Protein AF-A0A6V6YM32-F1 (afdb_monomer)

Sequence (120 aa):
MNELIIFIESRFANYLTAPFQIVESKTTSPIVMNGFSGKVLCKLSTDQTALILRASDELKILISKSMNYLFKTIVPFLSTPNKADLSYNAMRSKAYVFEERDKQIAIETLERMIKQIKEY

Organism: NCBI:txid2654844

Solvent-accessible surface area (backbone atoms only — not comparable to full-atom values): 7426 Å² total; per-residue (Å²): 136,58,68,68,54,54,52,50,49,70,75,38,51,83,63,71,75,47,86,80,78,80,78,79,88,79,77,95,68,78,88,74,83,76,72,90,77,89,45,48,76,38,88,54,52,68,59,33,46,27,44,54,56,49,52,34,41,76,70,56,76,47,82,63,99,38,72,69,54,44,36,65,66,51,32,79,45,32,24,31,96,91,38,74,78,54,56,40,68,62,31,54,63,41,52,76,61,77,54,70,67,44,50,52,54,42,49,58,50,49,52,51,49,54,52,53,62,75,71,108

Secondary structure (DSSP, 8-state):
--HHHHHHHHHHHHHHTS----------------S----EE-SS-HHHHHHHHHHHHHTTSS--S-HHHHHHHHGGGEEBTTBSS--HHHHHHHTTS--HHHHHHHHHHHHHHHHHHHH-

Structure (mmCIF, N/CA/C/O backbone):
data_AF-A0A6V6YM32-F1
#
_entry.id   AF-A0A6V6YM32-F1
#
loop_
_atom_site.group_PDB
_atom_site.id
_atom_site.type_symbol
_atom_site.label_atom_id
_atom_site.label_alt_id
_atom_site.label_comp_id
_atom_site.label_asym_id
_atom_site.label_entity_id
_atom_site.label_seq_id
_atom_site.pdbx_PDB_ins_code
_atom_site.Cartn_x
_atom_site.Cartn_y
_atom_site.Cartn_z
_atom_site.occupancy
_atom_site.B_iso_or_equiv
_atom_site.auth_seq_id
_atom_site.auth_comp_id
_atom_site.auth_asym_id
_atom_site.auth_atom_id
_atom_site.pdbx_PDB_model_num
ATOM 1 N N . MET A 1 1 ? 39.044 17.126 -35.100 1.00 56.81 1 MET A N 1
ATOM 2 C CA . MET A 1 1 ? 37.573 17.288 -35.046 1.00 56.81 1 MET A CA 1
ATOM 3 C C . MET A 1 1 ? 36.809 16.076 -35.609 1.00 56.81 1 MET A C 1
ATOM 5 O O . MET A 1 1 ? 35.599 16.053 -35.462 1.00 56.81 1 MET A O 1
ATOM 9 N N . ASN A 1 2 ? 37.472 15.043 -36.168 1.00 66.31 2 ASN A N 1
ATOM 10 C CA . ASN A 1 2 ? 36.781 13.897 -36.796 1.00 66.31 2 ASN A CA 1
ATOM 11 C C . ASN A 1 2 ? 36.820 12.589 -35.982 1.00 66.31 2 ASN A C 1
ATOM 13 O O . ASN A 1 2 ? 35.934 11.761 -36.149 1.00 66.31 2 ASN A O 1
ATOM 17 N N . GLU A 1 3 ? 37.786 12.390 -35.078 1.00 75.25 3 GLU A N 1
ATOM 18 C CA . GLU A 1 3 ? 37.897 11.118 -34.335 1.00 75.25 3 GLU A CA 1
ATOM 19 C C . GLU A 1 3 ? 36.736 10.870 -33.368 1.00 75.25 3 GLU A C 1
ATOM 21 O O . GLU A 1 3 ? 36.271 9.742 -33.228 1.00 75.25 3 GLU A O 1
ATOM 26 N N . LEU A 1 4 ? 36.218 11.931 -32.744 1.00 65.94 4 LEU A N 1
ATOM 27 C CA . LEU A 1 4 ? 35.073 11.827 -31.841 1.00 65.94 4 LEU A CA 1
ATOM 28 C C . LEU A 1 4 ? 33.800 11.404 -32.586 1.00 65.94 4 LEU A C 1
ATOM 30 O O . LEU A 1 4 ? 33.014 10.619 -32.064 1.00 65.94 4 LEU A O 1
ATOM 34 N N . ILE A 1 5 ? 33.621 11.901 -33.812 1.00 73.94 5 ILE A N 1
ATOM 35 C CA . ILE A 1 5 ? 32.472 11.571 -34.661 1.00 73.94 5 ILE A CA 1
ATOM 36 C C . ILE A 1 5 ? 32.548 10.094 -35.061 1.00 73.94 5 ILE A C 1
ATOM 38 O O . ILE A 1 5 ? 31.604 9.348 -34.819 1.00 73.94 5 ILE A O 1
ATOM 42 N N . ILE A 1 6 ? 33.715 9.646 -35.534 1.00 74.81 6 ILE A N 1
ATOM 43 C CA . ILE A 1 6 ? 33.951 8.249 -35.930 1.00 74.81 6 ILE A CA 1
ATOM 44 C C . ILE A 1 6 ? 33.758 7.290 -34.741 1.00 74.81 6 ILE A C 1
ATOM 46 O O . ILE A 1 6 ? 33.180 6.212 -34.889 1.00 74.81 6 ILE A O 1
ATOM 50 N N . PHE A 1 7 ? 34.201 7.678 -33.541 1.00 76.81 7 PHE A N 1
ATOM 51 C CA . PHE A 1 7 ? 34.021 6.876 -32.330 1.00 76.81 7 PHE A CA 1
ATOM 52 C C . PHE A 1 7 ? 32.543 6.711 -31.945 1.00 76.81 7 PHE A C 1
ATOM 54 O O . PHE A 1 7 ? 32.115 5.613 -31.582 1.00 76.81 7 PHE A O 1
ATOM 61 N N . ILE A 1 8 ? 31.758 7.788 -32.030 1.00 73.31 8 ILE A N 1
ATOM 62 C CA . ILE A 1 8 ? 30.325 7.753 -31.721 1.00 73.31 8 ILE A CA 1
ATOM 63 C C . ILE A 1 8 ? 29.581 6.915 -32.767 1.00 73.31 8 ILE A C 1
ATOM 65 O O . ILE A 1 8 ? 28.800 6.040 -32.396 1.00 73.31 8 ILE A O 1
ATOM 69 N N . GLU A 1 9 ? 29.863 7.109 -34.054 1.00 73.38 9 GLU A N 1
ATOM 70 C CA . GLU A 1 9 ? 29.227 6.344 -35.132 1.00 73.38 9 GLU A CA 1
ATOM 71 C C . GLU A 1 9 ? 29.532 4.844 -35.028 1.00 73.38 9 GLU A C 1
ATOM 73 O O . GLU A 1 9 ? 28.616 4.030 -35.099 1.00 73.38 9 GLU A O 1
ATOM 78 N N . SER A 1 10 ? 30.786 4.466 -34.755 1.00 74.94 10 SER A N 1
ATOM 79 C CA . SER A 1 10 ? 31.189 3.059 -34.607 1.00 74.94 10 SER A CA 1
ATOM 80 C C . SER A 1 10 ? 30.539 2.382 -33.394 1.00 74.94 10 SER A C 1
ATOM 82 O O . SER A 1 10 ? 30.044 1.257 -33.482 1.00 74.94 10 SER A O 1
ATOM 84 N N . ARG A 1 11 ? 30.478 3.079 -32.251 1.00 72.19 11 ARG A N 1
ATOM 85 C CA . ARG A 1 11 ? 29.926 2.515 -31.012 1.00 72.19 11 ARG A CA 1
ATOM 86 C C . ARG A 1 11 ? 28.399 2.446 -31.015 1.00 72.19 11 ARG A C 1
ATOM 88 O O . ARG A 1 11 ? 27.837 1.579 -30.345 1.00 72.19 11 ARG A O 1
ATOM 95 N N . PHE A 1 12 ? 27.739 3.347 -31.743 1.00 66.62 12 PHE A N 1
ATOM 96 C CA . PHE A 1 12 ? 26.287 3.505 -31.701 1.00 66.62 12 PHE A CA 1
ATOM 97 C C . PHE A 1 12 ? 25.571 3.252 -33.037 1.00 66.62 12 PHE A C 1
ATOM 99 O O . PHE A 1 12 ? 24.367 3.482 -33.114 1.00 66.62 12 PHE A O 1
ATOM 106 N N . ALA A 1 13 ? 26.245 2.707 -34.058 1.00 65.12 13 ALA A N 1
ATOM 107 C CA . ALA A 1 13 ? 25.659 2.398 -35.374 1.00 65.12 13 ALA A CA 1
ATOM 108 C C . ALA A 1 13 ? 24.319 1.634 -35.297 1.00 65.12 13 ALA A C 1
ATOM 110 O O . ALA A 1 13 ? 23.372 1.943 -36.021 1.00 65.12 13 ALA A O 1
ATOM 111 N N . ASN A 1 14 ? 24.209 0.691 -34.356 1.00 59.03 14 ASN A N 1
ATOM 112 C CA . ASN A 1 14 ? 22.999 -0.116 -34.141 1.00 59.03 14 ASN A CA 1
ATOM 113 C C . ASN A 1 14 ? 21.853 0.645 -33.444 1.00 59.03 14 ASN A C 1
ATOM 115 O O . ASN A 1 14 ? 20.725 0.164 -33.419 1.00 59.03 14 ASN A O 1
ATOM 119 N N . TYR A 1 15 ? 22.131 1.812 -32.859 1.00 56.91 15 TYR A N 1
ATOM 120 C CA . TYR A 1 15 ? 21.138 2.673 -32.208 1.00 56.91 15 TYR A CA 1
ATOM 121 C C . TYR A 1 15 ? 20.629 3.779 -33.140 1.00 56.91 15 TYR A C 1
ATOM 123 O O . TYR A 1 15 ? 19.532 4.285 -32.932 1.00 56.91 15 TYR A O 1
ATOM 131 N N . LEU A 1 16 ? 21.399 4.139 -34.174 1.00 56.22 16 LEU A N 1
ATOM 132 C CA . LEU A 1 16 ? 21.034 5.169 -35.156 1.00 56.22 16 LEU A CA 1
ATOM 133 C C . LEU A 1 16 ? 20.082 4.654 -36.250 1.00 56.22 16 LEU A C 1
ATOM 135 O O . LEU A 1 16 ? 19.459 5.447 -36.948 1.00 56.22 16 LEU A O 1
ATOM 139 N N . THR A 1 17 ? 19.956 3.333 -36.398 1.00 55.72 17 THR A N 1
ATOM 140 C CA . THR A 1 17 ? 19.031 2.671 -37.337 1.00 55.72 17 THR A CA 1
ATOM 141 C C . THR A 1 17 ? 17.643 2.413 -36.744 1.00 55.72 17 THR A C 1
ATOM 143 O O . THR A 1 17 ? 16.725 2.041 -37.474 1.00 55.72 17 THR A O 1
ATOM 146 N N . ALA A 1 18 ? 17.457 2.635 -35.440 1.00 54.19 18 ALA A N 1
ATOM 147 C CA . ALA A 1 18 ? 16.142 2.597 -34.818 1.00 54.19 18 ALA A CA 1
ATOM 148 C C . ALA A 1 18 ? 15.434 3.949 -35.037 1.00 54.19 18 ALA A C 1
ATOM 150 O O . ALA A 1 18 ? 16.043 4.991 -34.787 1.00 54.19 18 ALA A O 1
ATOM 151 N N . PRO A 1 19 ? 14.164 3.978 -35.483 1.00 41.19 19 PRO A N 1
ATOM 152 C CA . PRO A 1 19 ? 13.439 5.230 -35.653 1.00 41.19 19 PRO A CA 1
ATOM 153 C C . PRO A 1 19 ? 13.352 5.962 -34.309 1.00 41.19 19 PRO A C 1
ATOM 155 O O . PRO A 1 19 ? 12.727 5.491 -33.358 1.00 41.19 19 PRO A O 1
ATOM 158 N N . PHE A 1 20 ? 14.010 7.116 -34.234 1.00 43.19 20 PHE A N 1
ATOM 159 C CA . PHE A 1 20 ? 14.020 7.974 -33.059 1.00 43.19 20 PHE A CA 1
ATOM 160 C C . PHE A 1 20 ? 12.633 8.604 -32.884 1.00 43.19 20 PHE A C 1
ATOM 162 O O . PHE A 1 20 ? 12.261 9.527 -33.608 1.00 43.19 20 PHE A O 1
ATOM 169 N N . GLN A 1 21 ? 11.840 8.099 -31.936 1.00 43.72 21 GLN A N 1
ATOM 170 C CA . GLN A 1 21 ? 10.606 8.766 -31.528 1.00 43.72 21 GLN A CA 1
ATOM 171 C C . GLN A 1 21 ? 10.960 9.935 -30.608 1.00 43.72 21 GLN A C 1
ATOM 173 O O . GLN A 1 21 ? 11.244 9.757 -29.423 1.00 43.72 21 GLN A O 1
ATOM 178 N N . ILE A 1 22 ? 10.939 11.142 -31.171 1.00 38.28 22 ILE A N 1
ATOM 179 C CA . ILE A 1 22 ? 10.935 12.388 -30.407 1.00 38.28 22 ILE A CA 1
ATOM 180 C C . ILE A 1 22 ? 9.635 12.398 -29.592 1.00 38.28 22 ILE A C 1
ATOM 182 O O . ILE A 1 22 ? 8.560 12.628 -30.141 1.00 38.28 22 ILE A O 1
ATOM 186 N N . VAL A 1 23 ? 9.701 12.117 -28.290 1.00 38.75 23 VAL A N 1
ATOM 187 C CA . VAL A 1 23 ? 8.567 12.372 -27.393 1.00 38.75 23 VAL A CA 1
ATOM 188 C C . VAL A 1 23 ? 8.619 13.848 -27.023 1.00 38.75 23 VAL A C 1
ATOM 190 O O . VAL A 1 23 ? 9.320 14.251 -26.094 1.00 38.75 23 VAL A O 1
ATOM 193 N N . GLU A 1 24 ? 7.907 14.667 -27.794 1.00 39.66 24 GLU A N 1
ATOM 194 C CA . GLU A 1 24 ? 7.644 16.057 -27.438 1.00 39.66 24 GLU A CA 1
ATOM 195 C C . GLU A 1 24 ? 6.883 16.109 -26.109 1.00 39.66 24 GLU A C 1
ATOM 197 O O . GLU A 1 24 ? 5.765 15.615 -25.964 1.00 39.66 24 GLU A O 1
ATOM 202 N N . SER A 1 25 ? 7.506 16.725 -25.108 1.00 50.22 25 SER A N 1
ATOM 203 C CA . SER A 1 25 ? 6.829 17.127 -23.888 1.00 50.22 25 SER A CA 1
ATOM 204 C C . SER A 1 25 ? 6.066 18.422 -24.154 1.00 50.22 25 SER A C 1
ATOM 206 O O . SER A 1 25 ? 6.684 19.474 -24.307 1.00 50.22 25 SER A O 1
ATOM 208 N N . LYS A 1 26 ? 4.725 18.361 -24.187 1.00 40.16 26 LYS A N 1
ATOM 209 C CA . LYS A 1 26 ? 3.831 19.402 -23.641 1.00 40.16 26 LYS A CA 1
ATOM 210 C C . LYS A 1 26 ? 2.341 19.069 -23.783 1.00 40.16 26 LYS A C 1
ATOM 212 O O . LYS A 1 26 ? 1.873 18.568 -24.797 1.00 40.16 26 LYS A O 1
ATOM 217 N N . THR A 1 27 ? 1.619 19.569 -22.779 1.00 32.91 27 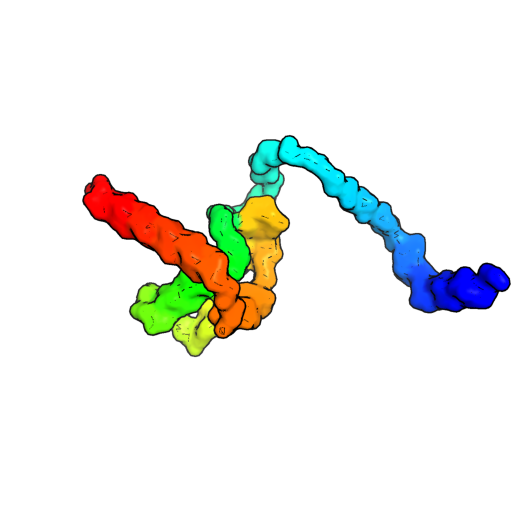THR A N 1
ATOM 218 C CA . THR A 1 27 ? 0.188 19.922 -22.732 1.00 32.91 27 THR A CA 1
ATOM 219 C C . THR A 1 27 ? -0.831 18.822 -22.423 1.00 32.91 27 THR A C 1
ATOM 221 O O . THR A 1 27 ? -1.143 17.959 -23.234 1.00 32.91 27 THR A O 1
ATOM 224 N N . THR A 1 28 ? -1.385 18.938 -21.209 1.00 47.41 28 THR A N 1
ATOM 225 C CA . THR A 1 28 ? -2.790 18.737 -20.826 1.00 47.41 28 THR A CA 1
ATOM 226 C C . THR A 1 28 ? -3.661 18.097 -21.906 1.00 47.41 28 THR A C 1
ATOM 228 O O . THR A 1 28 ? -4.326 18.788 -22.673 1.00 47.41 28 THR A O 1
ATOM 231 N N . SER A 1 29 ? -3.683 16.771 -21.949 1.00 41.09 29 SER A N 1
ATOM 232 C CA . SER A 1 29 ? -4.678 16.012 -22.703 1.00 41.09 29 SER A CA 1
ATOM 233 C C . SER A 1 29 ? -5.649 15.366 -21.712 1.00 41.09 29 SER 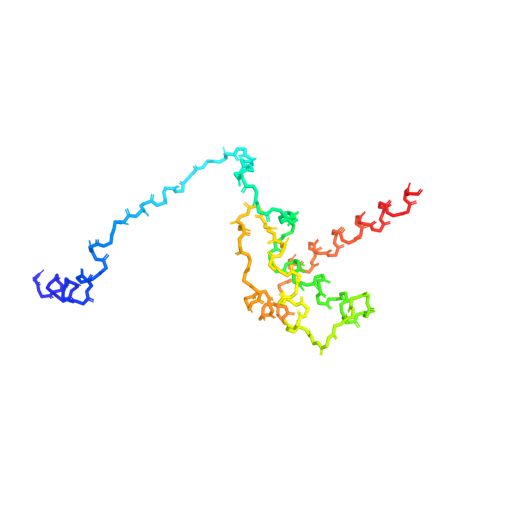A C 1
ATOM 235 O O . SER A 1 29 ? -5.227 14.920 -20.639 1.00 41.09 29 SER A O 1
ATOM 237 N N . PRO A 1 30 ? -6.961 15.357 -22.017 1.00 39.44 30 PRO A N 1
ATOM 238 C CA . PRO A 1 30 ? -7.939 14.664 -21.191 1.00 39.44 30 PRO A CA 1
ATOM 239 C C . PRO A 1 30 ? -7.529 13.194 -21.125 1.00 39.44 30 PRO A C 1
ATOM 241 O O . PRO A 1 30 ? -6.918 12.688 -22.063 1.00 39.44 30 PRO A O 1
ATOM 244 N N . ILE A 1 31 ? -7.829 12.525 -20.013 1.00 47.41 31 ILE A N 1
ATOM 245 C CA . ILE A 1 31 ? -7.528 11.106 -19.796 1.00 47.41 31 ILE A CA 1
ATOM 246 C C . ILE A 1 31 ? -8.223 10.303 -20.906 1.00 47.41 31 ILE A C 1
ATOM 248 O O . ILE A 1 31 ? -9.379 9.906 -20.770 1.00 47.41 31 ILE A O 1
ATOM 252 N N . VAL A 1 32 ? -7.541 10.098 -22.032 1.00 42.69 32 VAL A N 1
ATOM 253 C CA . VAL A 1 32 ? -7.982 9.190 -23.081 1.00 42.69 32 VAL A CA 1
ATOM 254 C C . VAL A 1 32 ? -7.709 7.809 -22.516 1.00 42.69 32 VAL A C 1
ATOM 256 O O . VAL A 1 32 ? -6.572 7.335 -22.513 1.00 42.69 32 VAL A O 1
ATOM 259 N N . MET A 1 33 ? -8.754 7.185 -21.969 1.00 48.72 33 MET A N 1
ATOM 260 C CA . MET A 1 33 ? -8.761 5.754 -21.692 1.00 48.72 33 MET A CA 1
ATOM 261 C C . MET A 1 33 ? -8.657 5.020 -23.031 1.00 48.72 33 MET A C 1
ATOM 263 O O . MET A 1 33 ? -9.652 4.574 -23.597 1.00 48.72 33 MET A O 1
ATOM 267 N N . ASN A 1 34 ? -7.444 4.936 -23.573 1.00 45.16 34 ASN A N 1
ATOM 268 C CA . ASN A 1 34 ? -7.156 4.081 -24.708 1.00 45.16 34 ASN A CA 1
ATOM 269 C C . ASN A 1 34 ? -7.316 2.629 -24.238 1.00 45.16 34 ASN A C 1
ATOM 271 O O . ASN A 1 34 ? -6.502 2.129 -23.470 1.00 45.16 34 ASN A O 1
ATOM 275 N N . GLY A 1 35 ? -8.422 2.014 -24.661 1.00 42.22 35 GLY A N 1
ATOM 276 C CA . GLY A 1 35 ? -8.633 0.578 -24.842 1.00 42.22 35 GLY A CA 1
ATOM 277 C C . GLY A 1 35 ? -8.121 -0.385 -23.762 1.00 42.22 35 GLY A C 1
ATOM 278 O O . GLY A 1 35 ? -6.953 -0.750 -23.739 1.00 42.22 35 GLY A O 1
ATOM 279 N N . PHE A 1 36 ? -9.057 -0.926 -22.977 1.00 48.44 36 PHE A N 1
ATOM 280 C CA . PHE A 1 36 ? -9.064 -2.331 -22.533 1.00 48.44 36 PHE A CA 1
ATOM 281 C C . PHE A 1 36 ? -7.799 -2.911 -21.870 1.00 48.44 36 PHE A C 1
ATOM 283 O O . PHE A 1 36 ? -7.371 -4.007 -22.219 1.00 48.44 36 PHE A O 1
ATOM 290 N N . SER A 1 37 ? -7.251 -2.275 -20.833 1.00 59.59 37 SER A N 1
ATOM 291 C CA . SER A 1 37 ? -6.348 -3.016 -19.932 1.00 59.59 37 SER A CA 1
ATOM 292 C C . SER A 1 37 ? -7.092 -3.763 -18.814 1.00 59.59 37 SER A C 1
ATOM 294 O O . SER A 1 37 ? -6.504 -4.624 -18.168 1.00 59.59 37 SER A O 1
ATOM 296 N N . GLY A 1 38 ? -8.372 -3.450 -18.552 1.00 81.75 38 GLY A N 1
ATOM 297 C CA . GLY A 1 38 ? -9.123 -4.007 -17.413 1.00 81.75 38 GLY A CA 1
ATOM 298 C C . GLY A 1 38 ? -8.500 -3.690 -16.043 1.00 81.75 38 GLY A C 1
ATOM 299 O O . GLY A 1 38 ? -8.961 -4.194 -15.023 1.00 81.75 38 GLY A O 1
ATOM 300 N N . LYS A 1 39 ? -7.443 -2.868 -16.015 1.00 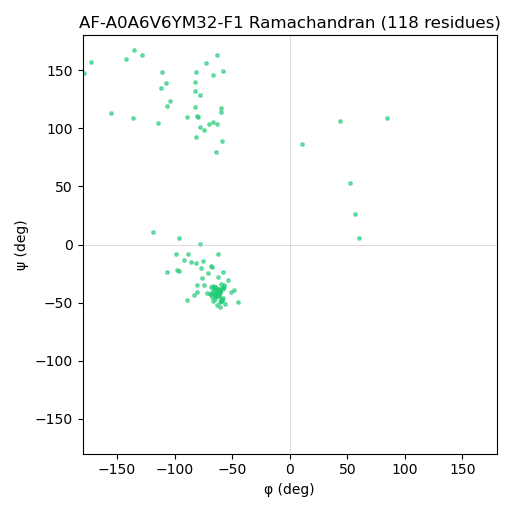91.44 39 LYS A N 1
ATOM 301 C CA . LYS A 1 39 ? -6.689 -2.524 -14.814 1.00 91.44 39 LYS A CA 1
ATOM 302 C C . LYS A 1 39 ? -7.398 -1.436 -14.027 1.00 91.44 39 LYS A C 1
ATOM 304 O O . LYS A 1 39 ? -8.007 -0.528 -14.593 1.00 91.44 39 LYS A O 1
ATOM 309 N N . VAL A 1 40 ? -7.233 -1.483 -12.713 1.00 93.00 40 VAL A N 1
ATOM 310 C CA . VAL A 1 40 ? -7.706 -0.446 -11.800 1.00 93.00 40 VAL A CA 1
ATOM 311 C C . VAL A 1 40 ? -6.746 0.741 -11.844 1.00 93.00 40 VAL A C 1
ATOM 313 O O . VAL A 1 40 ? -5.538 0.586 -11.669 1.00 93.00 40 VAL A O 1
ATOM 316 N N . LEU A 1 41 ? -7.292 1.940 -12.055 1.00 93.19 41 LEU A N 1
ATOM 317 C CA . LEU A 1 41 ? -6.525 3.182 -12.030 1.00 93.19 41 LEU A CA 1
ATOM 318 C C . LEU A 1 41 ? -6.302 3.655 -10.586 1.00 93.19 41 LEU A C 1
ATOM 320 O O . LEU A 1 41 ? -7.221 4.137 -9.923 1.00 93.19 41 LEU A O 1
ATOM 324 N N . CYS A 1 42 ? -5.059 3.588 -10.119 1.00 92.12 42 CYS A N 1
ATOM 325 C CA . CYS A 1 42 ? -4.611 4.185 -8.868 1.00 92.12 42 CYS A CA 1
ATOM 326 C C . CYS A 1 42 ? -4.304 5.670 -9.079 1.00 92.12 42 CYS A C 1
ATOM 328 O O . CYS A 1 42 ? -3.406 6.027 -9.838 1.00 92.12 42 CYS A O 1
ATOM 330 N N . LYS A 1 43 ? -5.026 6.554 -8.379 1.00 93.06 43 LYS A N 1
ATOM 331 C CA . LYS A 1 43 ? -4.725 7.998 -8.395 1.00 93.06 43 LYS A CA 1
ATOM 332 C C . LYS A 1 43 ? -3.440 8.356 -7.644 1.00 93.06 43 LYS A C 1
ATOM 334 O O . LYS A 1 43 ? -2.852 9.395 -7.927 1.00 93.06 43 LYS A O 1
ATOM 339 N N . LEU A 1 44 ? -3.032 7.518 -6.695 1.00 93.38 44 LEU A N 1
ATOM 340 C CA . LEU A 1 44 ? -1.772 7.663 -5.977 1.00 93.38 44 LEU A CA 1
ATOM 341 C C . LEU A 1 44 ? -0.588 7.295 -6.870 1.00 93.38 44 LEU A C 1
ATOM 343 O O . LEU A 1 44 ? -0.720 6.517 -7.817 1.00 93.38 44 LEU A O 1
ATOM 347 N N . SER A 1 45 ? 0.586 7.832 -6.542 1.00 90.75 45 SER A N 1
ATOM 348 C CA . SER A 1 45 ? 1.818 7.442 -7.219 1.00 90.75 45 SER A CA 1
ATOM 349 C C . SER A 1 45 ? 2.129 5.958 -6.989 1.00 90.75 45 SER A C 1
ATOM 351 O O . SER A 1 45 ? 1.614 5.307 -6.073 1.00 90.75 45 SER A O 1
ATOM 353 N N . THR A 1 46 ? 3.017 5.421 -7.821 1.00 91.50 46 THR A N 1
ATOM 354 C CA . THR A 1 46 ? 3.579 4.072 -7.676 1.00 91.50 46 THR A CA 1
ATOM 355 C C . THR A 1 46 ? 4.133 3.826 -6.265 1.00 91.50 46 THR A C 1
ATOM 357 O O . THR A 1 46 ? 3.911 2.762 -5.688 1.00 91.50 46 THR A O 1
ATOM 360 N N . ASP A 1 47 ? 4.803 4.822 -5.688 1.00 90.81 47 ASP A N 1
ATOM 361 C CA . ASP A 1 47 ? 5.525 4.696 -4.420 1.00 90.81 47 ASP A CA 1
ATOM 362 C C . ASP A 1 47 ? 4.547 4.794 -3.233 1.00 90.81 47 ASP A C 1
ATOM 364 O O . ASP A 1 47 ? 4.577 3.964 -2.323 1.00 90.81 47 ASP A O 1
ATOM 368 N N . GLN A 1 48 ? 3.574 5.706 -3.315 1.00 93.75 48 GLN A N 1
ATOM 369 C CA . GLN A 1 48 ? 2.467 5.835 -2.356 1.00 93.75 48 GLN A CA 1
ATOM 370 C C . GLN A 1 48 ? 1.576 4.584 -2.335 1.00 93.75 48 GLN A C 1
ATOM 372 O O . GLN A 1 48 ? 1.188 4.097 -1.274 1.00 93.75 48 GLN A O 1
ATOM 377 N N . THR A 1 49 ? 1.283 4.014 -3.507 1.00 94.12 49 THR A N 1
ATOM 378 C CA . THR A 1 49 ? 0.513 2.764 -3.614 1.00 94.12 49 THR A CA 1
ATOM 379 C C . THR A 1 49 ? 1.295 1.594 -3.016 1.00 94.12 49 THR A C 1
ATOM 381 O O . THR A 1 49 ? 0.730 0.777 -2.290 1.00 94.12 49 THR A O 1
ATOM 384 N N . ALA A 1 50 ? 2.607 1.524 -3.268 1.00 93.62 50 ALA A N 1
ATOM 385 C CA . ALA A 1 50 ? 3.475 0.510 -2.676 1.00 93.62 50 ALA A CA 1
ATOM 386 C C . ALA A 1 50 ? 3.523 0.608 -1.140 1.00 93.62 50 ALA A C 1
ATOM 388 O O . ALA A 1 50 ? 3.503 -0.428 -0.475 1.00 93.62 50 ALA A O 1
ATOM 389 N N . LEU A 1 51 ? 3.523 1.826 -0.582 1.00 94.50 51 LEU A N 1
ATOM 390 C CA . LEU A 1 51 ? 3.444 2.063 0.863 1.00 94.50 51 LEU A CA 1
ATOM 391 C C . LEU A 1 51 ? 2.159 1.486 1.465 1.00 94.50 51 LEU A C 1
ATOM 393 O O . LEU A 1 51 ? 2.222 0.742 2.442 1.00 94.50 51 LEU A O 1
ATOM 397 N N . ILE A 1 52 ? 1.005 1.764 0.855 1.00 95.38 52 ILE A N 1
ATOM 398 C CA . ILE A 1 52 ? -0.289 1.256 1.335 1.00 95.38 52 ILE A CA 1
ATOM 399 C C . ILE A 1 52 ? -0.352 -0.272 1.248 1.00 95.38 52 ILE A C 1
ATOM 401 O O . ILE A 1 52 ? -0.774 -0.926 2.203 1.00 95.38 52 ILE A O 1
ATOM 405 N N . LEU A 1 53 ? 0.093 -0.864 0.134 1.00 95.00 53 LEU A N 1
ATOM 406 C CA . LEU A 1 53 ? 0.127 -2.324 -0.023 1.00 95.00 53 LEU A CA 1
ATOM 407 C C . LEU A 1 53 ? 1.028 -2.989 1.021 1.00 95.00 53 LEU A C 1
ATOM 409 O O . LEU A 1 53 ? 0.662 -4.025 1.577 1.00 95.00 53 LEU A O 1
ATOM 413 N N . ARG A 1 54 ? 2.179 -2.379 1.318 1.00 94.00 54 ARG A N 1
ATOM 414 C CA . ARG A 1 54 ? 3.077 -2.853 2.370 1.00 94.00 54 ARG A CA 1
ATOM 415 C C . ARG A 1 54 ? 2.410 -2.786 3.744 1.00 94.00 54 ARG A C 1
ATOM 417 O O . ARG A 1 54 ? 2.368 -3.804 4.428 1.00 94.00 54 ARG A O 1
ATOM 424 N N . ALA A 1 55 ? 1.854 -1.633 4.118 1.00 95.25 55 ALA A N 1
ATOM 425 C CA . ALA A 1 55 ? 1.164 -1.464 5.398 1.00 95.25 55 ALA A CA 1
ATOM 426 C C . ALA A 1 55 ? 0.002 -2.462 5.555 1.00 95.25 55 ALA A C 1
ATOM 428 O O . ALA A 1 55 ? -0.196 -3.030 6.625 1.00 95.25 55 ALA A O 1
ATOM 429 N N . SER A 1 56 ? -0.723 -2.737 4.469 1.00 96.38 56 SER A N 1
ATOM 430 C CA . SER A 1 56 ? -1.842 -3.685 4.462 1.00 96.38 56 SER A CA 1
ATOM 431 C C . SER A 1 56 ? -1.413 -5.131 4.747 1.00 96.38 56 SER A C 1
ATOM 433 O O . SER A 1 56 ? -2.140 -5.863 5.414 1.00 96.38 56 SER A O 1
ATOM 435 N N . ASP A 1 57 ? -0.249 -5.570 4.267 1.00 94.69 57 ASP A N 1
ATOM 436 C CA . ASP A 1 57 ? 0.272 -6.916 4.561 1.00 94.69 57 ASP A CA 1
ATOM 437 C C . ASP A 1 57 ? 0.953 -7.007 5.929 1.00 94.69 57 ASP A C 1
ATOM 439 O O . ASP A 1 57 ? 0.827 -8.030 6.609 1.00 94.69 57 ASP A O 1
ATOM 443 N N . GLU A 1 58 ? 1.632 -5.941 6.368 1.00 93.88 58 GLU A N 1
ATOM 444 C CA . GLU A 1 58 ? 2.201 -5.856 7.720 1.00 93.88 58 GLU A CA 1
ATOM 445 C C . GLU A 1 58 ? 1.093 -5.942 8.780 1.00 93.88 58 GLU A C 1
ATOM 447 O O . GLU A 1 58 ? 1.221 -6.706 9.736 1.00 93.88 58 GLU A O 1
ATOM 452 N N . LEU A 1 59 ? -0.042 -5.273 8.548 1.00 96.94 59 LEU A N 1
ATOM 453 C CA . LEU A 1 59 ? -1.253 -5.365 9.374 1.00 96.94 59 LEU A CA 1
ATOM 454 C C . LEU A 1 59 ? -2.084 -6.638 9.131 1.00 96.94 59 LEU A C 1
ATOM 456 O O . LEU A 1 59 ? -3.129 -6.807 9.753 1.00 96.94 59 LEU A O 1
ATOM 460 N N . LYS A 1 60 ? -1.649 -7.528 8.228 1.00 95.12 60 LYS A N 1
ATOM 461 C CA . LYS A 1 60 ? -2.346 -8.777 7.862 1.00 95.12 60 LYS A CA 1
ATOM 462 C C . LYS A 1 60 ? -3.783 -8.586 7.365 1.00 95.12 60 LYS A C 1
ATOM 464 O O . LYS A 1 60 ? -4.583 -9.514 7.417 1.00 95.12 60 LYS A O 1
ATOM 469 N N . ILE A 1 61 ? -4.079 -7.417 6.802 1.00 96.62 61 ILE A N 1
ATOM 470 C CA . ILE A 1 61 ? -5.311 -7.149 6.048 1.00 96.62 61 ILE A CA 1
ATOM 471 C C . ILE A 1 61 ? -5.250 -7.883 4.702 1.00 96.62 61 ILE A C 1
ATOM 473 O O . ILE A 1 61 ? -6.224 -8.497 4.274 1.00 96.62 61 ILE A O 1
ATOM 477 N N . LEU A 1 62 ? -4.082 -7.855 4.051 1.00 95.56 62 LEU A N 1
ATOM 478 C CA . LEU A 1 62 ? -3.783 -8.658 2.866 1.00 95.56 62 LEU A CA 1
ATOM 479 C C . LEU A 1 62 ? -2.831 -9.787 3.261 1.00 95.56 62 LEU A C 1
ATOM 481 O O . LEU A 1 62 ? -1.721 -9.536 3.720 1.00 95.56 62 LEU A O 1
ATOM 485 N N . ILE A 1 63 ? -3.257 -11.038 3.087 1.00 94.38 63 ILE A N 1
ATOM 486 C CA . ILE A 1 63 ? -2.461 -12.210 3.470 1.00 94.38 63 ILE A CA 1
ATOM 487 C C . ILE A 1 63 ? -1.854 -12.839 2.218 1.00 94.38 63 ILE A C 1
ATOM 489 O O . ILE A 1 63 ? -2.555 -13.214 1.278 1.00 94.38 63 ILE A O 1
ATOM 493 N N . SER A 1 64 ? -0.530 -12.971 2.209 1.00 94.25 64 SER A N 1
ATOM 494 C CA . SER A 1 64 ? 0.231 -13.526 1.094 1.00 94.25 64 SER A CA 1
ATOM 495 C C . SER A 1 64 ? 1.403 -14.377 1.594 1.00 94.25 64 SER A C 1
ATOM 497 O O . SER A 1 64 ? 1.863 -14.217 2.723 1.00 94.25 64 SER A O 1
ATOM 499 N N . LYS A 1 65 ? 1.941 -15.272 0.751 1.00 93.81 65 LYS A N 1
ATOM 500 C CA . LYS A 1 65 ? 3.126 -16.079 1.117 1.00 93.81 65 LYS A CA 1
ATOM 501 C C . LYS A 1 65 ? 4.416 -15.262 1.261 1.00 93.81 65 LYS A C 1
ATOM 503 O O . LYS A 1 65 ? 5.397 -15.756 1.800 1.00 93.81 65 LYS A O 1
ATOM 508 N N . SER A 1 66 ? 4.461 -14.059 0.687 1.00 91.44 66 SER A N 1
ATOM 509 C CA . SER A 1 66 ? 5.554 -13.092 0.836 1.00 91.44 66 SER A CA 1
ATOM 510 C C . SER A 1 66 ? 5.171 -11.764 0.188 1.00 91.44 66 SER A C 1
ATOM 512 O O . SER A 1 66 ? 4.438 -11.747 -0.801 1.00 91.44 66 SER A O 1
ATOM 514 N N . MET A 1 67 ? 5.812 -10.679 0.628 1.00 89.44 67 MET A N 1
ATOM 515 C CA . MET A 1 67 ? 5.769 -9.372 -0.038 1.00 89.44 67 MET A CA 1
ATOM 516 C C . MET A 1 67 ? 5.942 -9.453 -1.554 1.00 89.44 67 MET A C 1
ATOM 518 O O . MET A 1 67 ? 5.144 -8.920 -2.316 1.00 89.44 67 MET A O 1
ATOM 522 N N . ASN A 1 68 ? 6.957 -10.175 -2.025 1.00 92.50 68 ASN A N 1
ATOM 523 C CA . ASN A 1 68 ? 7.197 -10.310 -3.460 1.00 92.50 68 ASN A CA 1
ATOM 524 C C . ASN A 1 68 ? 6.013 -10.966 -4.190 1.00 92.50 68 ASN A C 1
ATOM 526 O O . ASN A 1 68 ? 5.680 -10.574 -5.306 1.00 92.50 68 ASN A O 1
ATOM 530 N N . TYR A 1 69 ? 5.373 -11.956 -3.564 1.00 94.69 69 TYR A N 1
ATOM 531 C CA . TYR A 1 69 ? 4.196 -12.594 -4.137 1.00 94.69 69 TYR A CA 1
ATOM 532 C C . TYR A 1 69 ? 2.994 -11.650 -4.180 1.00 94.69 69 TYR A C 1
ATOM 534 O O . TYR A 1 69 ? 2.329 -11.590 -5.211 1.00 94.69 69 TYR A O 1
ATOM 542 N N . LEU A 1 70 ? 2.756 -10.875 -3.118 1.00 94.44 70 LEU A N 1
ATOM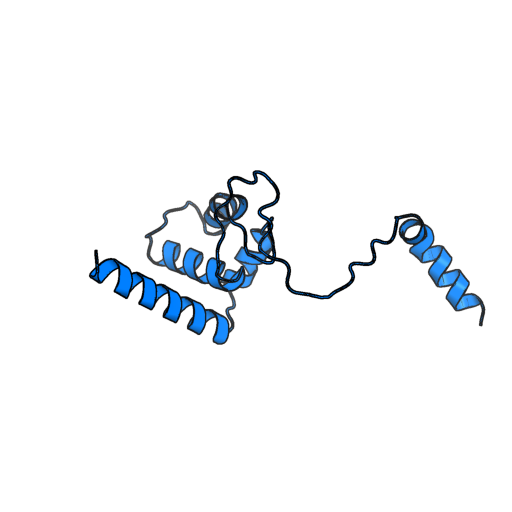 543 C CA . LEU A 1 70 ? 1.699 -9.863 -3.091 1.00 94.44 70 LEU A CA 1
ATOM 544 C C . LEU A 1 70 ? 1.854 -8.863 -4.240 1.00 94.44 70 LEU A C 1
ATOM 546 O O . LEU A 1 70 ? 0.928 -8.682 -5.028 1.00 94.44 70 LEU A O 1
ATOM 550 N N . PHE A 1 71 ? 3.048 -8.286 -4.405 1.00 94.06 71 PHE A N 1
ATOM 551 C CA . PHE A 1 71 ? 3.308 -7.326 -5.481 1.00 94.06 71 PHE A CA 1
ATOM 552 C C . PHE A 1 71 ? 3.159 -7.967 -6.868 1.00 94.06 71 PHE A C 1
ATOM 554 O O . PHE A 1 71 ? 2.516 -7.383 -7.734 1.00 94.06 71 PHE A O 1
ATOM 561 N N . LYS A 1 72 ? 3.673 -9.185 -7.089 1.00 94.12 72 LYS A N 1
ATOM 562 C CA . LYS A 1 72 ? 3.476 -9.909 -8.360 1.00 94.12 72 LYS A CA 1
ATOM 563 C C . LYS A 1 72 ? 2.012 -10.229 -8.660 1.00 94.12 72 LYS A C 1
ATOM 565 O O . LYS A 1 72 ? 1.663 -10.356 -9.826 1.00 94.12 72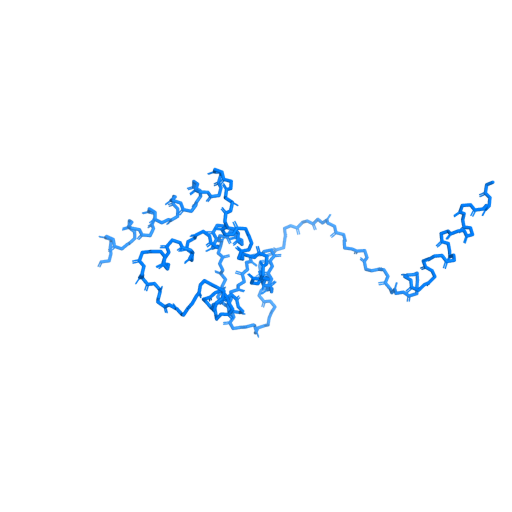 LYS A O 1
ATOM 570 N N . THR A 1 73 ? 1.187 -10.380 -7.628 1.00 94.62 73 THR A N 1
ATOM 571 C CA . THR A 1 73 ? -0.230 -10.728 -7.771 1.00 94.62 73 THR A CA 1
ATOM 572 C C . THR A 1 73 ? -1.081 -9.495 -8.051 1.00 94.62 73 THR A C 1
ATOM 574 O O . THR A 1 73 ? -1.942 -9.543 -8.916 1.00 94.62 73 THR A O 1
ATOM 577 N N . ILE A 1 74 ? -0.840 -8.387 -7.346 1.00 94.56 74 ILE A N 1
ATOM 578 C CA . ILE A 1 74 ? -1.703 -7.198 -7.406 1.00 94.56 74 ILE A CA 1
ATOM 579 C C . ILE A 1 74 ? -1.262 -6.227 -8.508 1.00 94.56 74 ILE A C 1
ATOM 581 O O . ILE A 1 74 ? -2.085 -5.768 -9.295 1.00 94.56 74 ILE A O 1
ATOM 585 N N . VAL A 1 75 ? 0.037 -5.916 -8.589 1.00 93.62 75 VAL A N 1
ATOM 586 C CA . VAL A 1 75 ? 0.564 -4.833 -9.441 1.00 93.62 75 VAL A CA 1
ATOM 587 C C . VAL A 1 75 ? 0.226 -4.976 -10.933 1.00 93.62 75 VAL A C 1
ATOM 589 O O . VAL A 1 75 ? -0.055 -3.946 -11.545 1.00 93.62 75 VAL A O 1
ATOM 592 N N . PRO A 1 76 ? 0.195 -6.179 -11.549 1.00 92.50 76 PRO A N 1
ATOM 593 C CA . PRO A 1 76 ? -0.184 -6.314 -12.959 1.00 92.50 76 PRO A CA 1
ATOM 594 C C . PRO A 1 76 ? -1.582 -5.777 -13.292 1.00 92.50 76 PRO A C 1
ATOM 596 O O . PRO A 1 76 ? -1.830 -5.402 -14.437 1.00 92.50 76 PRO A O 1
ATOM 599 N N . PHE A 1 77 ? -2.466 -5.705 -12.294 1.00 93.38 77 PHE A N 1
ATOM 600 C CA . PHE A 1 77 ? -3.838 -5.219 -12.428 1.00 93.38 77 PHE A CA 1
ATOM 601 C C . PHE A 1 77 ? -4.001 -3.744 -12.052 1.00 93.38 77 PHE A C 1
ATOM 603 O O . PHE A 1 77 ? -5.125 -3.246 -12.035 1.00 93.38 77 PHE A O 1
ATOM 610 N N . LEU A 1 78 ? -2.908 -3.039 -11.756 1.00 92.94 78 LEU A N 1
ATOM 611 C CA . LEU A 1 78 ? -2.920 -1.626 -11.393 1.00 92.94 78 LEU A CA 1
ATOM 612 C C . LEU A 1 78 ? -2.284 -0.765 -12.490 1.00 92.94 78 LEU A C 1
ATOM 614 O O . LEU A 1 78 ? -1.341 -1.174 -13.171 1.00 92.94 78 LEU A O 1
ATOM 618 N N . SER A 1 79 ? -2.783 0.459 -12.622 1.00 93.44 79 SER A N 1
ATOM 619 C CA . SER A 1 79 ? -2.204 1.525 -13.441 1.00 93.44 79 SER A CA 1
ATOM 620 C C . SER A 1 79 ? -2.196 2.848 -12.674 1.00 93.44 79 SER A C 1
ATOM 622 O O . SER A 1 79 ? -2.829 2.981 -11.632 1.00 93.44 79 SER A O 1
ATOM 624 N N . THR A 1 80 ? -1.471 3.843 -13.175 1.00 90.56 80 THR A N 1
ATOM 625 C CA . THR A 1 80 ? -1.491 5.228 -12.674 1.00 90.56 80 THR A CA 1
ATOM 626 C C . THR 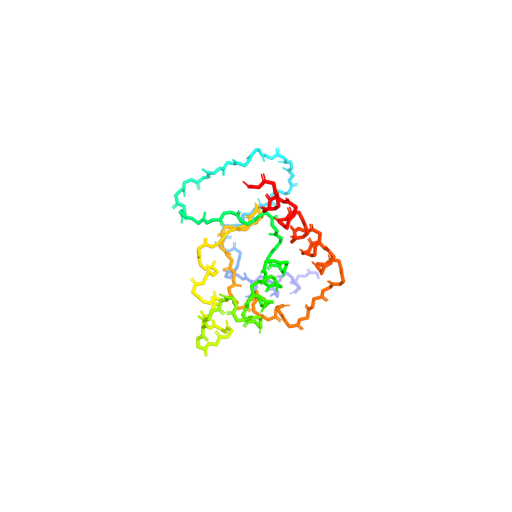A 1 80 ? -1.723 6.184 -13.843 1.00 90.56 80 THR A C 1
ATOM 628 O O . THR A 1 80 ? -1.466 5.789 -14.985 1.00 90.56 80 THR A O 1
ATOM 631 N N . PRO A 1 81 ? -2.122 7.451 -13.607 1.00 87.06 81 PRO A N 1
ATOM 632 C CA . PRO A 1 81 ? -2.314 8.424 -14.686 1.00 87.06 81 PRO A CA 1
ATOM 633 C C . PRO A 1 81 ? -1.095 8.581 -15.602 1.00 87.06 81 PRO A C 1
ATOM 635 O O . PRO A 1 81 ? -1.244 8.833 -16.791 1.00 87.06 81 PRO A O 1
ATOM 638 N N . ASN A 1 82 ? 0.106 8.381 -15.053 1.00 85.25 82 ASN A N 1
ATOM 639 C CA . ASN A 1 82 ? 1.366 8.550 -15.774 1.00 85.25 82 ASN A CA 1
ATOM 640 C C . ASN A 1 82 ? 1.950 7.225 -16.295 1.00 85.25 82 ASN A C 1
ATOM 642 O O . ASN A 1 82 ? 2.965 7.243 -16.990 1.00 85.25 82 ASN A O 1
ATOM 646 N N . LYS A 1 83 ? 1.388 6.065 -15.916 1.00 84.62 83 LYS A N 1
ATOM 647 C CA . LYS A 1 83 ? 1.970 4.752 -16.235 1.00 84.62 83 LYS A CA 1
ATOM 648 C C . LYS A 1 83 ? 0.922 3.638 -16.261 1.00 84.62 83 LYS A C 1
ATOM 650 O O . LYS A 1 83 ? 0.397 3.262 -15.213 1.00 84.62 83 LYS A O 1
ATOM 655 N N . ALA A 1 84 ? 0.681 3.074 -17.445 1.00 87.31 84 ALA A N 1
ATOM 656 C CA . ALA A 1 84 ? -0.260 1.968 -17.656 1.00 87.31 84 ALA A CA 1
ATOM 657 C C . ALA A 1 84 ? 0.263 0.607 -17.148 1.00 87.31 84 ALA A C 1
ATOM 659 O O . ALA A 1 84 ? -0.505 -0.207 -16.630 1.00 87.31 84 ALA A O 1
ATOM 660 N N . ASP A 1 85 ? 1.572 0.371 -17.266 1.00 88.81 85 ASP A N 1
ATOM 661 C CA . ASP A 1 85 ? 2.234 -0.865 -16.840 1.00 88.81 85 ASP A CA 1
ATOM 662 C C . ASP A 1 85 ? 3.194 -0.597 -15.688 1.00 88.81 85 ASP A C 1
ATOM 664 O O . ASP A 1 85 ? 4.284 -0.048 -15.858 1.00 88.81 85 ASP A O 1
ATOM 668 N N . LEU A 1 86 ? 2.788 -0.975 -14.480 1.00 89.50 86 LEU A N 1
ATOM 669 C CA . LEU A 1 86 ? 3.603 -0.797 -13.287 1.00 89.50 86 LEU A CA 1
ATOM 670 C C . LEU A 1 86 ? 4.625 -1.935 -13.144 1.00 89.50 86 LEU A C 1
ATOM 672 O O . LEU A 1 86 ? 4.329 -3.106 -13.368 1.00 89.50 86 LEU A O 1
ATOM 676 N N . SER A 1 87 ? 5.850 -1.592 -12.736 1.00 90.00 87 SER A N 1
ATOM 677 C CA . SER A 1 87 ? 6.895 -2.584 -12.463 1.00 90.00 87 SER A CA 1
ATOM 678 C C . SER A 1 87 ? 6.816 -3.020 -11.007 1.00 90.00 87 SER A C 1
ATOM 680 O O . SER A 1 87 ? 7.182 -2.260 -10.109 1.00 90.00 87 SER A O 1
ATOM 682 N N . TYR A 1 88 ? 6.389 -4.263 -10.774 1.00 88.00 88 TYR A N 1
ATOM 683 C CA . TYR A 1 88 ? 6.315 -4.834 -9.427 1.00 88.00 88 TYR A CA 1
ATOM 684 C C . TYR A 1 88 ? 7.689 -4.861 -8.736 1.00 88.00 88 TYR A C 1
ATOM 686 O O . TYR A 1 88 ? 7.772 -4.649 -7.529 1.00 88.00 88 TYR A O 1
ATOM 694 N N . ASN A 1 89 ? 8.777 -5.063 -9.492 1.00 85.44 89 ASN A N 1
ATOM 695 C CA . ASN A 1 89 ? 10.139 -5.048 -8.955 1.00 85.44 89 ASN A CA 1
ATOM 696 C C . ASN A 1 89 ? 10.517 -3.660 -8.430 1.00 85.44 89 ASN A C 1
ATOM 698 O O . ASN A 1 89 ? 11.016 -3.554 -7.311 1.00 85.44 89 ASN A O 1
ATOM 702 N N . ALA A 1 90 ? 10.246 -2.615 -9.219 1.00 84.25 90 ALA A N 1
ATOM 703 C CA . ALA A 1 90 ? 10.541 -1.235 -8.840 1.00 84.25 90 ALA A CA 1
ATOM 704 C C . ALA A 1 90 ? 9.661 -0.767 -7.672 1.00 84.25 90 ALA A C 1
ATOM 706 O O . ALA A 1 90 ? 10.147 -0.131 -6.742 1.00 84.25 90 ALA A O 1
ATOM 707 N N . MET A 1 91 ? 8.375 -1.131 -7.689 1.00 86.75 91 MET A N 1
ATOM 708 C CA . MET A 1 91 ? 7.457 -0.866 -6.581 1.00 86.75 91 MET A CA 1
ATOM 709 C C . MET A 1 91 ? 7.938 -1.515 -5.287 1.00 86.75 91 MET A C 1
ATOM 711 O O . MET A 1 91 ? 8.015 -0.855 -4.257 1.00 86.75 91 MET A O 1
ATOM 715 N N . ARG A 1 92 ? 8.323 -2.795 -5.342 1.00 83.31 92 ARG A N 1
ATOM 716 C CA . ARG A 1 92 ? 8.805 -3.531 -4.172 1.00 83.31 92 ARG A CA 1
ATOM 717 C C . ARG A 1 92 ? 10.099 -2.943 -3.616 1.00 83.31 92 ARG A C 1
ATOM 719 O O . ARG A 1 92 ? 10.217 -2.826 -2.405 1.00 83.31 92 ARG A O 1
ATOM 726 N N . SER A 1 93 ? 11.076 -2.595 -4.457 1.00 82.19 93 SER A N 1
ATOM 727 C CA . SER A 1 93 ? 12.342 -2.028 -3.966 1.00 82.19 93 SER A CA 1
ATOM 728 C C . SER A 1 93 ? 12.123 -0.703 -3.239 1.00 82.19 93 SER A C 1
ATOM 730 O O . SER A 1 93 ? 12.730 -0.462 -2.201 1.00 82.19 93 SER A O 1
ATOM 732 N N . LYS A 1 94 ? 11.209 0.121 -3.753 1.00 78.00 94 LYS A N 1
ATOM 733 C CA . LYS A 1 94 ? 10.845 1.402 -3.148 1.00 78.00 94 LYS A CA 1
ATOM 734 C C . LYS A 1 94 ? 9.925 1.265 -1.944 1.00 78.00 94 LYS A C 1
ATOM 736 O O . LYS A 1 94 ? 9.925 2.130 -1.082 1.00 78.00 94 LYS A O 1
ATOM 741 N N . ALA A 1 95 ? 9.233 0.136 -1.816 1.00 73.62 95 ALA A N 1
ATOM 742 C CA . ALA A 1 95 ? 8.444 -0.164 -0.634 1.00 73.62 95 ALA A CA 1
ATOM 743 C C . ALA A 1 95 ? 9.283 -0.260 0.656 1.00 73.62 95 ALA A C 1
ATOM 745 O O . ALA A 1 95 ? 8.712 -0.391 1.730 1.00 73.62 95 ALA A O 1
ATOM 746 N N . TYR A 1 96 ? 10.620 -0.235 0.593 1.00 71.12 96 TYR A N 1
ATOM 747 C CA . TYR A 1 96 ? 11.486 -0.285 1.775 1.00 71.12 96 TYR A CA 1
ATOM 748 C C . TYR A 1 96 ? 11.997 1.081 2.243 1.00 71.12 96 TYR A C 1
ATOM 750 O O . TYR A 1 96 ? 12.342 1.210 3.416 1.00 71.12 96 TYR A O 1
ATOM 758 N N . VAL A 1 97 ? 12.012 2.091 1.370 1.00 83.31 97 VAL A N 1
ATOM 759 C CA . VAL A 1 97 ? 12.526 3.436 1.661 1.00 83.31 97 VAL A CA 1
ATOM 760 C C . VAL A 1 97 ? 11.537 4.446 1.093 1.00 83.31 97 VAL A C 1
ATOM 762 O O . VAL A 1 97 ? 11.436 4.590 -0.122 1.00 83.31 97 VAL A O 1
ATOM 765 N N . PHE A 1 98 ? 10.806 5.126 1.973 1.00 84.06 98 PHE A N 1
ATOM 766 C CA . PHE A 1 98 ? 9.779 6.092 1.584 1.00 84.06 98 PHE A CA 1
ATOM 767 C C . PHE A 1 98 ? 10.196 7.507 1.946 1.00 84.06 98 PHE A C 1
ATOM 769 O O . PHE A 1 98 ? 10.618 7.754 3.079 1.00 84.06 98 PHE A O 1
ATOM 776 N N . GLU A 1 99 ? 10.011 8.428 1.006 1.00 89.75 99 GLU A N 1
ATOM 777 C CA . GLU A 1 99 ? 10.134 9.855 1.271 1.00 89.75 99 GLU A CA 1
ATOM 778 C C . GLU A 1 99 ? 9.021 10.319 2.220 1.00 89.75 99 GLU A C 1
ATOM 780 O O . GLU A 1 99 ? 7.885 9.844 2.149 1.00 89.75 99 GLU A O 1
ATOM 785 N N . GLU A 1 100 ? 9.321 11.288 3.089 1.00 93.31 100 GLU A N 1
ATOM 786 C CA . GLU A 1 100 ? 8.330 11.839 4.029 1.00 93.31 100 GLU A CA 1
ATOM 787 C C . GLU A 1 100 ? 7.100 12.404 3.312 1.00 93.31 100 GLU A C 1
ATOM 789 O O . GLU A 1 100 ? 5.970 12.244 3.771 1.00 93.31 100 GLU A O 1
ATOM 794 N N . ARG A 1 101 ? 7.294 12.984 2.123 1.00 93.62 101 ARG A N 1
ATOM 795 C CA . ARG A 1 101 ? 6.191 13.474 1.292 1.00 93.62 101 ARG A CA 1
ATOM 796 C C . ARG A 1 101 ? 5.237 12.355 0.871 1.00 93.62 101 ARG A C 1
ATOM 798 O O . ARG A 1 101 ? 4.024 12.544 0.923 1.00 93.62 101 ARG A O 1
ATOM 805 N N . ASP A 1 102 ? 5.762 11.205 0.454 1.00 92.06 102 ASP A N 1
ATOM 806 C CA . ASP A 1 102 ? 4.930 10.073 0.038 1.00 92.06 102 ASP A CA 1
ATOM 807 C C . ASP A 1 102 ? 4.171 9.469 1.220 1.00 92.06 102 ASP A C 1
ATOM 809 O O . ASP A 1 102 ? 3.004 9.100 1.069 1.00 92.06 102 ASP A O 1
ATOM 813 N N . LYS A 1 103 ? 4.796 9.430 2.406 1.00 94.56 103 LYS A N 1
ATOM 814 C CA . LYS A 1 103 ? 4.119 9.024 3.645 1.00 94.56 103 LYS A CA 1
ATOM 815 C C . LYS A 1 103 ? 2.947 9.942 3.960 1.00 94.56 103 LYS A C 1
ATOM 817 O O . LYS A 1 103 ? 1.844 9.449 4.178 1.00 94.56 103 LYS A O 1
ATOM 822 N N . GLN A 1 104 ? 3.169 11.255 3.923 1.00 97.38 104 GLN A N 1
ATOM 823 C CA . GLN A 1 104 ? 2.135 12.241 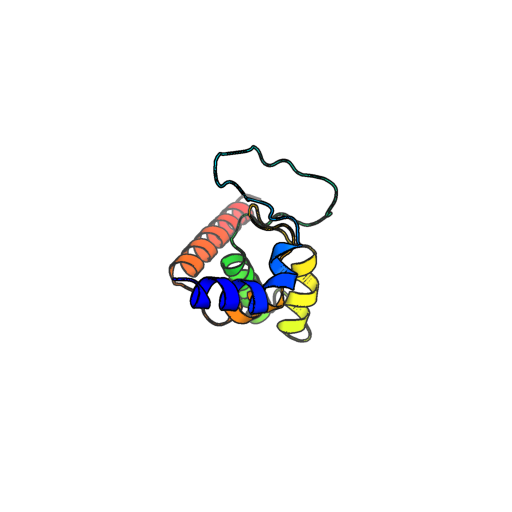4.226 1.00 97.38 104 GLN A CA 1
ATOM 824 C C . GLN A 1 104 ? 0.933 12.110 3.278 1.00 97.38 104 GLN A C 1
ATOM 826 O O . GLN A 1 104 ? -0.204 12.011 3.732 1.00 97.38 104 GLN A O 1
ATOM 831 N N . ILE A 1 105 ? 1.178 12.000 1.967 1.00 96.44 105 ILE A N 1
ATOM 832 C CA . ILE A 1 105 ? 0.109 11.841 0.966 1.00 96.44 105 ILE A CA 1
ATOM 833 C C . ILE A 1 105 ? -0.669 10.530 1.173 1.00 96.44 105 ILE A C 1
ATOM 835 O O . ILE A 1 105 ? -1.897 10.502 1.030 1.00 96.44 105 ILE A O 1
ATOM 839 N N . ALA A 1 106 ? 0.023 9.434 1.503 1.00 95.38 106 ALA A N 1
ATOM 840 C CA . ALA A 1 106 ? -0.627 8.159 1.787 1.00 95.38 106 ALA A CA 1
ATOM 841 C C . ALA A 1 106 ? -1.510 8.241 3.043 1.00 95.38 106 ALA A C 1
ATOM 843 O O . ALA A 1 106 ? -2.654 7.789 2.999 1.00 95.38 106 ALA A O 1
ATOM 844 N N . ILE A 1 107 ? -1.017 8.859 4.122 1.00 97.31 107 ILE A N 1
ATOM 845 C CA . ILE A 1 107 ? -1.767 9.060 5.372 1.00 97.31 107 ILE A CA 1
ATOM 846 C C . ILE A 1 107 ? -3.025 9.892 5.114 1.00 97.31 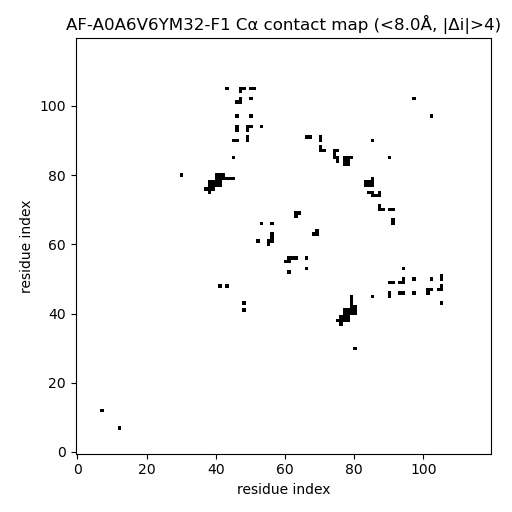107 ILE A C 1
ATOM 848 O O . ILE A 1 107 ? -4.122 9.416 5.393 1.00 97.31 107 ILE A O 1
ATOM 852 N N . GLU A 1 108 ? -2.896 11.068 4.495 1.00 98.06 108 GLU A N 1
ATOM 853 C CA . GLU A 1 108 ? -4.038 11.944 4.186 1.00 98.06 108 GLU A CA 1
ATOM 854 C C . GLU A 1 108 ? -5.099 11.227 3.338 1.00 98.06 108 GLU A C 1
ATOM 856 O O . GLU A 1 108 ? -6.308 11.405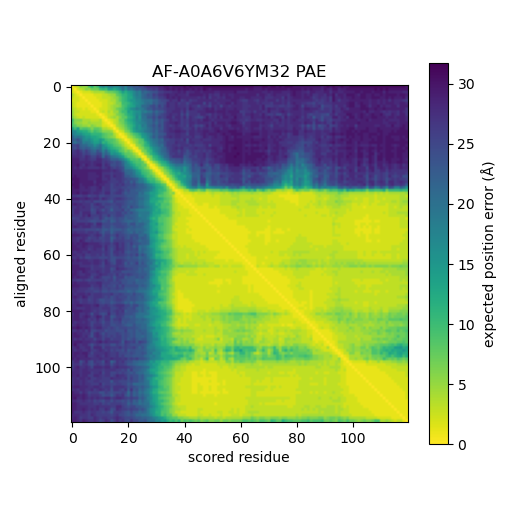 3.510 1.00 98.06 108 GLU A O 1
ATOM 861 N N . THR A 1 109 ? -4.659 10.372 2.414 1.00 97.38 109 THR A N 1
ATOM 862 C CA . THR A 1 109 ? -5.574 9.586 1.582 1.00 97.38 109 THR A CA 1
ATOM 863 C C . THR A 1 109 ? -6.307 8.520 2.394 1.00 97.38 109 THR A C 1
ATOM 865 O O . THR A 1 109 ? -7.518 8.358 2.226 1.00 97.38 109 THR A O 1
ATOM 868 N N . LEU A 1 110 ? -5.615 7.821 3.295 1.00 97.31 110 LEU A N 1
ATOM 869 C CA . LEU A 1 110 ? -6.227 6.838 4.192 1.00 97.31 110 LEU A CA 1
ATOM 870 C C . LEU A 1 110 ? -7.190 7.500 5.187 1.00 97.31 110 LEU A C 1
ATOM 872 O O . LEU A 1 110 ? -8.276 6.976 5.419 1.00 97.31 110 LEU A O 1
ATOM 876 N N . GLU A 1 111 ? -6.866 8.681 5.711 1.00 98.31 111 GLU A N 1
ATOM 877 C CA . GLU A 1 111 ? -7.770 9.461 6.566 1.00 98.31 111 GLU A CA 1
ATOM 878 C C . GLU A 1 111 ? -9.065 9.838 5.839 1.00 98.31 111 GLU A C 1
ATOM 880 O O . GLU A 1 111 ? -10.159 9.724 6.398 1.00 98.31 111 GLU A O 1
ATOM 885 N N . ARG A 1 112 ? -8.973 10.209 4.556 1.00 97.94 112 ARG A N 1
ATOM 886 C CA . ARG A 1 112 ? -10.157 10.435 3.715 1.00 97.94 112 ARG A CA 1
ATOM 887 C C . ARG A 1 112 ? -10.982 9.164 3.521 1.00 97.94 112 ARG A C 1
ATOM 889 O O . ARG A 1 112 ? -12.207 9.251 3.538 1.00 97.94 112 ARG A O 1
ATOM 896 N N . MET A 1 113 ? -10.345 8.000 3.372 1.00 97.31 113 MET A N 1
ATOM 897 C CA . MET A 1 113 ? -11.061 6.718 3.331 1.00 97.31 113 MET A CA 1
ATOM 898 C C . MET A 1 113 ? -11.775 6.436 4.654 1.00 97.31 113 MET A C 1
ATOM 900 O O . MET A 1 113 ? -12.938 6.051 4.637 1.00 97.31 113 MET A O 1
ATOM 904 N N . ILE A 1 114 ? -11.121 6.679 5.795 1.00 98.12 114 ILE A N 1
ATOM 905 C CA . ILE A 1 114 ? -11.740 6.537 7.121 1.00 98.12 114 ILE A CA 1
ATOM 906 C C . ILE A 1 114 ? -12.968 7.441 7.234 1.00 98.12 114 ILE A C 1
ATOM 908 O O . ILE A 1 114 ? -14.015 6.987 7.693 1.00 98.12 114 ILE A O 1
ATOM 912 N N . LYS A 1 115 ? -12.863 8.706 6.804 1.00 98.50 115 LYS A N 1
ATOM 913 C CA . LYS A 1 115 ? -13.999 9.635 6.793 1.00 98.50 115 LYS A CA 1
ATOM 914 C C . LYS A 1 115 ? -15.147 9.095 5.939 1.00 98.50 115 LYS A C 1
ATOM 916 O O . LYS A 1 115 ? -16.267 9.039 6.425 1.00 98.50 115 LYS A O 1
ATOM 921 N N . GLN A 1 116 ? -14.853 8.638 4.723 1.00 97.94 116 GLN A N 1
ATOM 922 C CA . GLN A 1 116 ? -15.856 8.077 3.817 1.00 97.94 116 GLN A CA 1
ATOM 923 C C . GLN A 1 116 ? -16.550 6.839 4.405 1.00 97.94 116 GLN A C 1
ATOM 925 O O . GLN A 1 116 ? -17.760 6.709 4.284 1.00 97.94 116 GLN A O 1
ATOM 930 N N . ILE A 1 117 ? -15.800 5.948 5.060 1.00 97.69 117 ILE A N 1
ATOM 931 C CA . ILE A 1 117 ? -16.352 4.744 5.699 1.00 97.69 117 ILE A CA 1
ATOM 932 C C . ILE A 1 117 ? -17.287 5.107 6.856 1.00 97.69 117 ILE A C 1
ATOM 934 O O . ILE A 1 117 ? -18.292 4.436 7.045 1.00 97.69 117 ILE A O 1
ATOM 938 N N . LYS A 1 118 ? -16.976 6.160 7.620 1.00 97.19 118 LYS A N 1
ATOM 939 C CA . LYS A 1 118 ? -17.847 6.654 8.701 1.00 97.19 118 LYS A CA 1
ATOM 940 C C . LYS A 1 118 ? -19.153 7.276 8.194 1.00 97.19 118 LYS A C 1
ATOM 942 O O . LYS A 1 118 ? -20.059 7.466 8.997 1.00 97.19 118 LYS A O 1
ATOM 947 N N . GLU A 1 119 ? -19.210 7.657 6.920 1.00 97.38 119 GLU A N 1
ATOM 948 C CA . GLU A 1 119 ? -20.393 8.242 6.278 1.00 97.38 119 GLU A CA 1
ATOM 949 C C . GLU A 1 119 ? -21.295 7.193 5.603 1.00 97.38 119 GLU A C 1
ATOM 951 O O . GLU A 1 119 ? -22.416 7.535 5.230 1.00 97.38 119 GLU A O 1
ATOM 956 N N . TYR A 1 120 ? -20.819 5.953 5.425 1.00 93.50 120 TYR A N 1
ATOM 957 C CA . TYR A 1 120 ? -21.646 4.819 4.988 1.00 93.50 120 TYR A CA 1
ATOM 958 C C . TYR A 1 120 ? -22.621 4.389 6.087 1.00 93.50 120 TYR A C 1
ATOM 960 O O . TYR A 1 120 ? -23.763 4.031 5.723 1.00 93.50 120 TYR A O 1
#

Foldseek 3Di:
DCPVVVVCCVVCVVVVPPPDPPPDDDDDDDQPPPDDPQADEDQADLQLVLLVLVVCVVVPVDPDPDLLRSLVVRQSRYAYSVGRHDDSVVSSVSNVPDDPVSVVVSVVVVVVVVVVVVVD

Mean predicted aligned error: 13.29 Å

pLDDT: mean 80.59, std 19.27, range [32.91, 98.5]

Radius of gyration: 20.64 Å; Cα contacts (8 Å, |Δi|>4): 81; chains: 1; bounding box: 60×36×47 Å